Protein AF-A0A428W7J9-F1 (afdb_monomer_lite)

Structure (mmCIF, N/CA/C/O backbone):
data_AF-A0A428W7J9-F1
#
_entry.id   AF-A0A428W7J9-F1
#
loop_
_atom_site.group_PDB
_atom_site.id
_atom_site.type_symbol
_atom_site.label_atom_id
_atom_site.label_alt_id
_atom_site.label_comp_id
_atom_site.label_asym_id
_atom_site.label_entity_id
_atom_site.label_seq_id
_atom_site.pdbx_PDB_ins_code
_atom_site.Cartn_x
_atom_site.Cartn_y
_atom_site.Cartn_z
_atom_site.occupancy
_atom_site.B_iso_or_equiv
_atom_site.auth_seq_id
_atom_site.auth_comp_id
_atom_site.auth_asym_id
_atom_site.auth_atom_id
_atom_site.pdbx_PDB_model_num
ATOM 1 N N . MET A 1 1 ? 10.183 -10.519 56.509 1.00 40.94 1 MET A N 1
ATOM 2 C CA . MET A 1 1 ? 8.710 -10.603 56.559 1.00 40.94 1 MET A CA 1
ATOM 3 C C . MET A 1 1 ? 8.150 -9.568 55.597 1.00 40.94 1 MET A C 1
ATOM 5 O O . MET A 1 1 ? 8.611 -8.444 55.682 1.00 40.94 1 MET A O 1
ATOM 9 N N . GLN A 1 2 ? 7.245 -10.009 54.706 1.00 45.38 2 GLN A N 1
ATOM 10 C CA . GLN A 1 2 ? 6.103 -9.294 54.084 1.00 45.38 2 GLN A CA 1
ATOM 11 C C . GLN A 1 2 ? 6.392 -7.910 53.451 1.00 45.38 2 GLN A C 1
ATOM 13 O O . GLN A 1 2 ? 6.736 -6.974 54.153 1.00 45.38 2 GLN A O 1
ATOM 18 N N . GLN A 1 3 ? 6.474 -7.790 52.119 1.00 48.62 3 GLN A N 1
ATOM 19 C CA . GLN A 1 3 ? 5.418 -7.728 51.077 1.00 48.62 3 GLN A CA 1
ATOM 20 C C . GLN A 1 3 ? 4.766 -6.342 50.869 1.00 48.62 3 GLN A C 1
ATOM 22 O O . GLN A 1 3 ? 4.279 -5.736 51.814 1.00 48.62 3 GLN A O 1
ATOM 27 N N . ALA A 1 4 ? 4.639 -6.018 49.570 1.00 53.62 4 ALA A N 1
ATOM 28 C CA . ALA A 1 4 ? 3.595 -5.239 48.886 1.00 53.62 4 ALA A CA 1
ATOM 29 C C . ALA A 1 4 ? 3.838 -3.742 48.582 1.00 53.62 4 ALA A C 1
ATOM 31 O O . ALA A 1 4 ? 4.136 -2.945 49.462 1.00 53.62 4 ALA A O 1
ATOM 32 N N . GLY A 1 5 ? 3.606 -3.399 47.304 1.00 47.78 5 GLY A N 1
ATOM 33 C CA . GLY A 1 5 ? 3.592 -2.052 46.713 1.00 47.78 5 GLY A CA 1
ATOM 34 C C . GLY A 1 5 ? 4.812 -1.827 45.808 1.00 47.78 5 GLY A C 1
ATOM 35 O O . GLY A 1 5 ? 5.913 -1.712 46.323 1.00 47.78 5 GLY A O 1
ATOM 36 N N . SER A 1 6 ? 4.747 -1.831 44.476 1.00 46.94 6 SER A N 1
ATOM 37 C CA . SER A 1 6 ? 3.668 -1.345 43.616 1.00 46.94 6 SER A CA 1
ATOM 38 C C . SER A 1 6 ? 3.640 -2.124 42.298 1.00 46.94 6 SER A C 1
ATOM 40 O O . SER A 1 6 ? 4.648 -2.224 41.604 1.00 46.94 6 SER A O 1
ATOM 42 N N . ALA A 1 7 ? 2.473 -2.683 41.985 1.00 51.22 7 ALA A N 1
ATOM 43 C CA . ALA A 1 7 ? 2.108 -3.256 40.691 1.00 51.22 7 ALA A CA 1
ATOM 44 C C . ALA A 1 7 ? 1.256 -2.237 39.904 1.00 51.22 7 ALA A C 1
ATOM 46 O O . ALA A 1 7 ? 0.165 -2.546 39.442 1.00 51.22 7 ALA A O 1
ATOM 47 N N . ASP A 1 8 ? 1.772 -1.016 39.824 1.00 48.47 8 ASP A N 1
ATOM 48 C CA . ASP A 1 8 ? 1.230 0.196 39.200 1.00 48.47 8 ASP A CA 1
ATOM 49 C C . ASP A 1 8 ? 2.497 0.862 38.625 1.00 48.47 8 ASP A C 1
ATOM 51 O O . ASP A 1 8 ? 3.435 1.084 39.384 1.00 48.47 8 ASP A O 1
ATOM 55 N N . GLU A 1 9 ? 2.754 1.084 37.337 1.00 50.97 9 GLU A N 1
ATOM 56 C CA . GLU A 1 9 ? 1.912 1.477 36.207 1.00 50.97 9 GLU A CA 1
ATOM 57 C C . GLU A 1 9 ? 2.699 1.238 34.891 1.00 50.97 9 GLU A C 1
ATOM 59 O O . GLU A 1 9 ? 2.935 2.155 34.109 1.00 50.97 9 GLU A O 1
ATOM 64 N N . GLU A 1 10 ? 3.120 0.009 34.585 1.00 44.72 10 GLU A N 1
ATOM 65 C CA . GLU A 1 10 ? 3.460 -0.340 33.191 1.00 44.72 10 GLU A CA 1
ATOM 66 C C . GLU A 1 10 ? 2.177 -0.743 32.454 1.00 44.72 10 GLU A C 1
ATOM 68 O O . GLU A 1 10 ? 2.043 -1.824 31.886 1.00 44.72 10 GLU A O 1
ATOM 73 N N . GLN A 1 11 ? 1.205 0.179 32.422 1.00 50.09 11 GLN A N 1
ATOM 74 C CA . GLN A 1 11 ? 0.344 0.297 31.249 1.00 50.09 11 GLN A CA 1
ATOM 75 C C . GLN A 1 11 ? 1.222 0.850 30.128 1.00 50.09 11 GLN A C 1
ATOM 77 O O . GLN A 1 11 ? 1.156 2.018 29.750 1.00 50.09 11 GLN A O 1
ATOM 82 N N . GLU A 1 12 ? 2.109 -0.016 29.646 1.00 50.47 12 GLU A N 1
ATOM 83 C CA . GLU A 1 12 ? 2.762 0.103 28.364 1.00 50.47 12 GLU A CA 1
ATOM 84 C C . GLU A 1 12 ? 1.646 0.451 27.372 1.00 50.47 12 GLU A C 1
ATOM 86 O O . GLU A 1 12 ? 0.725 -0.331 27.126 1.00 50.47 12 GLU A O 1
ATOM 91 N N . ASN A 1 13 ? 1.656 1.698 26.909 1.00 58.69 13 ASN A N 1
ATOM 92 C CA . ASN A 1 13 ? 0.713 2.251 25.952 1.00 58.69 13 ASN A CA 1
ATOM 93 C C . ASN A 1 13 ? 0.977 1.564 24.598 1.00 58.69 13 ASN A C 1
ATOM 95 O O . ASN A 1 13 ? 1.595 2.129 23.696 1.00 58.69 13 ASN A O 1
ATOM 99 N N . LEU A 1 14 ? 0.619 0.280 24.515 1.00 63.66 14 LEU A N 1
ATOM 100 C CA . LEU A 1 14 ? 0.902 -0.629 23.414 1.00 63.66 14 LEU A CA 1
ATOM 101 C C . LEU A 1 14 ? -0.102 -0.329 22.323 1.00 63.66 14 LEU A C 1
ATOM 103 O O . LEU A 1 14 ? -1.173 -0.934 22.249 1.00 63.66 14 LEU A O 1
ATOM 107 N N . ALA A 1 15 ? 0.249 0.628 21.467 1.00 68.94 15 AL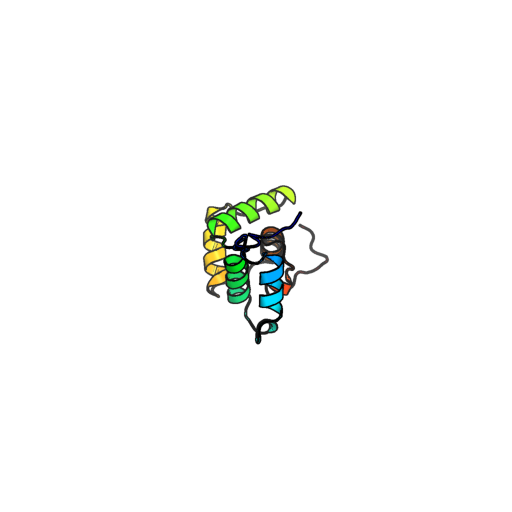A A N 1
ATOM 108 C CA . ALA A 1 15 ? -0.418 0.751 20.187 1.00 68.94 15 ALA A CA 1
ATOM 109 C C . ALA A 1 15 ? -0.499 -0.654 19.549 1.00 68.94 15 ALA A C 1
ATOM 111 O O . ALA A 1 15 ? 0.507 -1.375 19.526 1.00 68.94 15 ALA A O 1
ATOM 112 N N . PRO A 1 16 ? -1.684 -1.078 19.080 1.00 81.19 16 PRO A N 1
ATOM 113 C CA . PRO A 1 16 ? -1.864 -2.415 18.537 1.00 81.19 16 PRO A CA 1
ATOM 114 C C . PRO A 1 16 ? -0.892 -2.652 17.380 1.00 81.19 16 PRO A C 1
ATOM 116 O O . PRO A 1 16 ? -0.642 -1.768 16.557 1.00 81.19 16 PRO A O 1
ATOM 119 N N . SER A 1 17 ? -0.341 -3.866 17.308 1.00 91.19 17 SER A N 1
ATOM 120 C CA . SER A 1 17 ? 0.552 -4.239 16.212 1.00 91.19 17 SER A CA 1
ATOM 121 C C . SER A 1 17 ? -0.161 -4.095 14.862 1.00 91.19 17 SER A C 1
ATOM 123 O O . SER A 1 17 ? -1.377 -4.280 14.767 1.00 91.19 17 SER A O 1
ATOM 125 N N . PHE A 1 18 ? 0.586 -3.845 13.782 1.00 93.06 18 PHE A N 1
ATOM 126 C CA . PHE A 1 18 ? -0.013 -3.776 12.444 1.00 93.06 18 PHE A CA 1
ATOM 127 C C . PHE A 1 18 ? -0.782 -5.056 12.076 1.00 93.06 18 PHE A C 1
ATOM 129 O O . PHE A 1 18 ? -1.836 -4.977 11.453 1.00 93.06 18 PHE A O 1
ATOM 136 N N . LYS A 1 19 ? -0.288 -6.230 12.492 1.00 93.62 19 LYS A N 1
ATOM 137 C CA . LYS A 1 19 ? -0.979 -7.506 12.273 1.00 93.62 19 LYS A CA 1
ATOM 138 C C . LYS A 1 19 ? -2.357 -7.508 12.942 1.00 93.62 19 LYS A C 1
ATOM 140 O O . LYS A 1 19 ? -3.337 -7.856 12.293 1.00 93.62 19 LYS A O 1
ATOM 145 N N . THR A 1 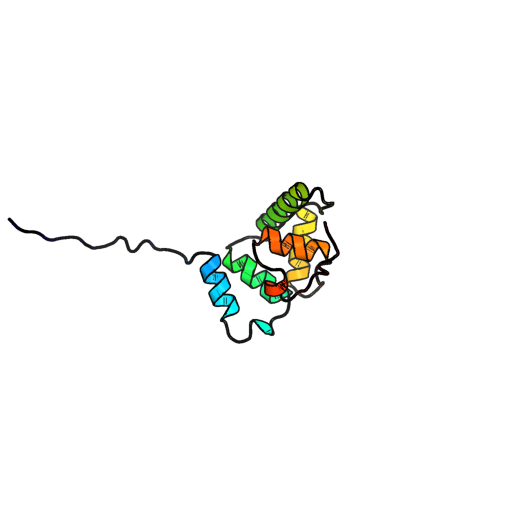20 ? -2.425 -7.062 14.195 1.00 94.94 20 THR A N 1
ATOM 146 C CA . THR A 1 20 ? -3.679 -6.922 14.948 1.00 94.94 20 THR A CA 1
ATOM 147 C C . THR A 1 20 ? -4.630 -5.955 14.244 1.00 94.94 20 THR A C 1
ATOM 149 O O . THR A 1 20 ? -5.770 -6.309 13.966 1.00 94.94 20 THR A O 1
ATOM 152 N N . LEU A 1 21 ? -4.140 -4.777 13.845 1.00 94.88 21 LEU A N 1
ATOM 153 C CA . LEU A 1 21 ? -4.940 -3.795 13.107 1.00 94.88 21 LEU A CA 1
ATOM 154 C C . LEU A 1 21 ? -5.451 -4.340 11.764 1.00 94.88 21 LEU A C 1
ATOM 156 O O . LEU A 1 21 ? -6.571 -4.044 11.355 1.00 94.88 21 LEU A O 1
ATOM 160 N N . LEU A 1 22 ? -4.652 -5.142 11.057 1.00 96.06 22 LEU A N 1
ATOM 161 C CA . LEU A 1 22 ? -5.068 -5.772 9.805 1.00 96.06 22 LEU A CA 1
ATOM 162 C C . LEU A 1 22 ? -6.163 -6.824 10.033 1.00 96.06 22 LEU A C 1
ATOM 164 O O . LEU A 1 22 ? -7.115 -6.892 9.256 1.00 96.06 22 LEU A O 1
ATOM 168 N N . GLU A 1 23 ? -6.051 -7.626 11.089 1.00 95.88 23 GLU A N 1
ATOM 169 C CA . GLU A 1 23 ? -7.081 -8.591 11.488 1.00 95.88 23 GLU A CA 1
ATOM 170 C C . GLU A 1 23 ? -8.391 -7.884 11.866 1.00 95.88 23 GLU A C 1
ATOM 172 O O . GLU A 1 23 ? -9.457 -8.275 11.386 1.00 95.88 23 GLU A O 1
ATOM 177 N N . GLU A 1 24 ? -8.317 -6.783 12.616 1.00 96.12 24 GLU A N 1
ATOM 178 C CA . GLU A 1 24 ? -9.472 -5.934 12.934 1.00 96.12 24 GLU A CA 1
ATOM 179 C C . GLU A 1 24 ? -10.114 -5.333 11.675 1.00 96.12 24 GLU A C 1
ATOM 181 O O . GLU A 1 24 ? -11.338 -5.356 11.521 1.00 96.12 24 GLU A O 1
ATOM 186 N N . LEU A 1 25 ? -9.304 -4.840 10.730 1.00 96.06 25 LEU A N 1
ATOM 187 C CA . LEU A 1 25 ? -9.801 -4.349 9.443 1.00 96.06 25 LEU A CA 1
ATOM 188 C C . LEU A 1 25 ? -10.539 -5.448 8.673 1.00 96.06 25 LEU A C 1
ATOM 190 O O . LEU A 1 25 ? -11.631 -5.188 8.165 1.00 96.06 25 LEU A O 1
ATOM 194 N N . ARG A 1 26 ? -9.989 -6.667 8.617 1.00 95.38 26 ARG A N 1
ATOM 195 C CA . ARG A 1 26 ? -10.614 -7.817 7.942 1.00 95.38 26 ARG A CA 1
ATOM 196 C C . ARG A 1 26 ? -11.931 -8.235 8.595 1.00 95.38 26 ARG A C 1
ATOM 198 O O . ARG A 1 26 ? -12.866 -8.594 7.882 1.00 95.38 26 ARG A O 1
ATOM 205 N N . ALA A 1 27 ? -12.003 -8.174 9.923 1.00 96.06 27 ALA A N 1
ATOM 206 C CA . ALA A 1 27 ? -13.207 -8.478 10.693 1.00 96.06 27 ALA A CA 1
ATOM 207 C C . ALA A 1 27 ? -14.265 -7.361 10.634 1.00 96.06 27 ALA A C 1
ATOM 209 O O . ALA A 1 27 ? -15.424 -7.591 10.988 1.00 96.06 27 ALA A O 1
ATOM 210 N N . SER A 1 28 ? -13.895 -6.153 10.192 1.00 94.88 28 SER A N 1
ATOM 211 C CA . SER A 1 28 ? -14.817 -5.020 10.161 1.00 94.88 28 SER A CA 1
ATOM 212 C C . SER A 1 28 ? -15.987 -5.247 9.183 1.00 94.88 28 SER A C 1
ATOM 214 O O . SER A 1 28 ? -15.782 -5.703 8.049 1.00 94.88 28 SER A O 1
ATOM 216 N N . PRO A 1 29 ? -17.231 -4.903 9.573 1.00 94.81 29 PRO A N 1
ATOM 217 C CA . PRO A 1 29 ? -18.387 -5.020 8.692 1.00 94.81 29 PRO A CA 1
ATOM 218 C C . PRO A 1 29 ? -18.175 -4.251 7.388 1.00 94.81 29 PRO A C 1
ATOM 220 O O . PRO A 1 29 ? -17.732 -3.100 7.388 1.00 94.81 29 PRO A O 1
ATOM 223 N N . GLY A 1 30 ? -18.503 -4.877 6.261 1.00 92.44 30 GLY A N 1
ATOM 224 C CA . GLY A 1 30 ? -18.367 -4.231 4.959 1.00 92.44 30 GLY A CA 1
ATOM 225 C C . GLY A 1 30 ? -16.975 -4.316 4.333 1.00 92.44 30 GLY A C 1
ATOM 226 O O . GLY A 1 30 ? -16.832 -3.924 3.176 1.00 92.44 30 GLY A O 1
ATOM 227 N N . TRP A 1 31 ? -15.952 -4.826 5.040 1.00 94.69 31 TRP A N 1
ATOM 228 C CA . TRP A 1 31 ? -14.567 -4.872 4.545 1.00 94.69 31 TRP 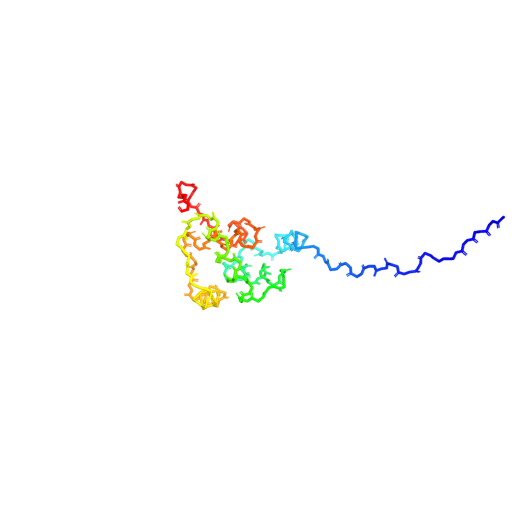A CA 1
ATOM 229 C C . TRP A 1 31 ? -14.459 -5.500 3.155 1.00 94.69 31 TRP A C 1
ATOM 231 O O . TRP A 1 31 ? -13.916 -4.895 2.229 1.00 94.69 31 TRP A O 1
ATOM 241 N N . ALA A 1 32 ? -15.059 -6.679 2.986 1.00 92.81 32 ALA A N 1
ATOM 242 C CA . ALA A 1 32 ? -15.032 -7.419 1.731 1.00 92.81 32 ALA A CA 1
ATOM 243 C C . ALA A 1 32 ? -15.765 -6.708 0.570 1.00 92.81 32 ALA A C 1
ATOM 245 O O . ALA A 1 32 ? -15.531 -7.051 -0.585 1.00 92.81 32 ALA A O 1
ATOM 246 N N . GLN A 1 33 ? -16.597 -5.697 0.840 1.00 95.12 33 GLN A N 1
ATOM 247 C CA . GLN A 1 33 ? -17.270 -4.886 -0.182 1.00 95.12 33 GLN A CA 1
ATOM 248 C C . GLN A 1 33 ? -16.545 -3.562 -0.466 1.00 95.12 33 GLN A C 1
ATOM 250 O O . GLN A 1 33 ? -16.907 -2.854 -1.404 1.00 95.12 33 GLN A O 1
ATOM 255 N N . LEU A 1 34 ? -15.525 -3.201 0.324 1.00 95.94 34 LEU A N 1
ATOM 256 C CA . LEU A 1 34 ? -14.789 -1.961 0.100 1.00 95.94 34 LEU A CA 1
ATOM 257 C C . LEU A 1 34 ? -13.984 -2.026 -1.204 1.00 95.94 34 LEU A C 1
ATOM 259 O O . LEU A 1 34 ? -13.312 -3.039 -1.439 1.00 95.94 34 LEU A O 1
ATOM 263 N N . PRO A 1 35 ? -13.975 -0.938 -1.998 1.00 96.00 35 PRO A N 1
ATOM 264 C CA . PRO A 1 35 ? -13.139 -0.841 -3.184 1.00 96.00 35 PRO A CA 1
ATOM 265 C C . PRO A 1 35 ? -11.654 -0.776 -2.809 1.00 96.00 35 PRO A C 1
ATOM 267 O O . PRO A 1 35 ? -11.287 -0.382 -1.694 1.00 96.00 35 PRO A O 1
ATOM 270 N N . PHE A 1 36 ? -10.804 -1.113 -3.781 1.00 96.12 36 PHE A N 1
ATOM 271 C CA . PHE A 1 36 ? -9.344 -1.106 -3.666 1.00 96.12 36 PHE A CA 1
ATOM 272 C C . PHE A 1 36 ? -8.788 0.167 -3.015 1.00 96.12 36 PHE A C 1
ATOM 274 O O . PHE A 1 36 ? -8.011 0.086 -2.065 1.00 96.12 36 PHE A O 1
ATOM 281 N N . SER A 1 37 ? -9.232 1.338 -3.469 1.00 97.06 37 SER A N 1
ATOM 282 C CA . SER A 1 37 ? -8.797 2.646 -2.966 1.00 97.06 37 SER A CA 1
ATOM 283 C C . SER A 1 37 ? -8.949 2.796 -1.450 1.00 97.06 37 SER A C 1
ATOM 285 O O . SER A 1 37 ? -8.023 3.219 -0.751 1.00 97.06 37 SER A O 1
ATOM 287 N N . ARG A 1 38 ? -10.116 2.410 -0.918 1.00 97.12 38 ARG A N 1
ATOM 288 C CA . ARG A 1 38 ? -10.450 2.503 0.504 1.00 97.12 38 ARG A CA 1
ATOM 289 C C . ARG A 1 38 ? -9.671 1.485 1.314 1.00 97.12 38 ARG A C 1
ATOM 291 O O . ARG A 1 38 ? -9.225 1.827 2.410 1.00 97.12 38 ARG A O 1
ATOM 298 N N . ARG A 1 39 ? -9.484 0.270 0.791 1.00 97.56 39 ARG A N 1
ATOM 299 C CA . ARG A 1 39 ? -8.670 -0.754 1.459 1.00 97.56 39 ARG A CA 1
ATOM 300 C C . ARG A 1 39 ? -7.207 -0.338 1.535 1.00 97.56 39 ARG A C 1
ATOM 302 O O . ARG A 1 39 ? -6.658 -0.318 2.633 1.00 97.56 39 ARG A O 1
ATOM 309 N N . LEU A 1 40 ? -6.622 0.105 0.419 1.00 98.06 40 LEU A N 1
ATOM 310 C CA . LEU A 1 40 ? -5.257 0.632 0.362 1.00 98.06 40 LEU A CA 1
ATOM 311 C C . LEU A 1 40 ? -5.061 1.770 1.371 1.00 98.06 40 LEU A C 1
ATOM 313 O O . LEU A 1 40 ? -4.146 1.720 2.193 1.00 98.06 40 LEU A O 1
ATOM 317 N N . ARG A 1 41 ? -5.971 2.754 1.369 1.00 97.69 41 ARG A N 1
ATOM 318 C CA . ARG A 1 41 ? -5.916 3.889 2.297 1.00 97.69 41 ARG A CA 1
ATOM 319 C C . ARG A 1 41 ? -5.982 3.442 3.756 1.00 97.69 41 ARG A C 1
ATOM 321 O O . ARG A 1 41 ? -5.200 3.929 4.569 1.00 97.69 41 ARG A O 1
ATOM 328 N N . ARG A 1 42 ? -6.902 2.535 4.102 1.00 97.50 42 ARG A N 1
ATOM 329 C CA . ARG A 1 42 ? -7.060 2.030 5.477 1.00 97.50 42 ARG A CA 1
ATOM 330 C C . ARG A 1 42 ? -5.838 1.247 5.943 1.00 97.50 42 ARG A C 1
ATOM 332 O O . ARG A 1 42 ? -5.344 1.529 7.026 1.00 97.50 42 ARG A O 1
ATOM 339 N N . ILE A 1 43 ? -5.312 0.343 5.118 1.00 97.81 43 ILE A N 1
ATOM 340 C CA . ILE A 1 43 ? -4.121 -0.454 5.448 1.00 97.81 43 ILE A CA 1
ATOM 341 C C . ILE A 1 43 ? -2.897 0.451 5.616 1.00 97.81 43 ILE A C 1
ATOM 343 O O . ILE A 1 43 ? -2.181 0.346 6.611 1.00 97.81 43 ILE A O 1
ATOM 347 N N . ARG A 1 44 ? -2.681 1.403 4.698 1.00 97.81 44 ARG A N 1
ATOM 348 C CA . ARG A 1 44 ? -1.580 2.368 4.820 1.00 97.81 44 ARG A CA 1
ATOM 349 C C . ARG A 1 44 ? -1.694 3.196 6.102 1.00 97.81 44 ARG A C 1
ATOM 351 O O . ARG A 1 44 ? -0.686 3.446 6.757 1.00 97.81 44 ARG A O 1
ATOM 358 N N . LYS A 1 45 ? -2.907 3.630 6.458 1.00 96.25 45 LYS A N 1
ATOM 359 C CA . LYS A 1 45 ? -3.160 4.381 7.694 1.00 96.25 45 LYS A CA 1
ATOM 360 C C . LYS A 1 45 ? -2.988 3.528 8.950 1.00 96.25 45 LYS A C 1
ATOM 362 O O . LYS A 1 45 ? -2.451 4.042 9.917 1.00 96.25 45 LYS A O 1
ATOM 367 N N . ALA A 1 46 ? -3.345 2.246 8.916 1.00 95.62 46 ALA A N 1
ATOM 368 C CA . ALA A 1 46 ? -3.067 1.307 10.004 1.00 95.62 46 ALA A CA 1
ATOM 369 C C . ALA A 1 46 ? -1.560 1.072 10.220 1.00 95.62 46 ALA A C 1
ATOM 371 O O . ALA A 1 46 ? -1.141 0.788 11.334 1.00 95.62 46 ALA A O 1
ATOM 372 N N . ARG A 1 47 ? -0.728 1.236 9.181 1.00 94.12 47 ARG A N 1
ATOM 373 C CA . ARG A 1 47 ? 0.743 1.279 9.313 1.00 94.12 47 ARG A CA 1
ATOM 374 C C . ARG A 1 47 ? 1.306 2.619 9.772 1.00 94.12 47 ARG A C 1
ATOM 376 O O . ARG A 1 47 ? 2.516 2.726 9.941 1.00 94.12 47 ARG A O 1
ATOM 383 N N . ASP A 1 48 ? 0.465 3.642 9.872 1.00 95.69 48 ASP A N 1
ATOM 384 C CA . ASP A 1 48 ? 0.878 5.032 10.047 1.00 95.69 48 ASP A CA 1
ATOM 385 C C . ASP A 1 48 ? 1.912 5.499 8.999 1.00 95.69 48 ASP A C 1
ATOM 387 O O . ASP A 1 48 ? 2.887 6.197 9.273 1.00 95.69 48 ASP A O 1
ATOM 391 N N . TRP A 1 49 ? 1.728 5.075 7.744 1.00 96.94 49 TRP A N 1
ATOM 392 C CA . TRP A 1 49 ? 2.632 5.447 6.656 1.00 96.94 49 TRP A CA 1
ATOM 393 C C . TRP A 1 49 ? 2.090 6.606 5.826 1.00 96.94 49 TRP A C 1
ATOM 395 O O . TRP A 1 49 ? 0.935 6.631 5.398 1.00 96.94 49 TRP A O 1
ATOM 405 N N . SER A 1 50 ? 2.958 7.554 5.495 1.00 97.81 50 SER A N 1
ATOM 406 C CA . SER A 1 50 ? 2.749 8.528 4.421 1.00 97.81 50 SER A CA 1
ATOM 407 C C . SER A 1 50 ? 2.841 7.869 3.037 1.00 97.81 50 SER A C 1
ATOM 409 O O . SER A 1 50 ? 3.386 6.773 2.876 1.00 97.81 50 SER A O 1
ATOM 411 N N . HIS A 1 51 ? 2.361 8.560 1.995 1.00 98.00 51 HIS A N 1
ATOM 412 C CA . HIS A 1 51 ? 2.583 8.115 0.612 1.00 98.00 51 HIS A CA 1
ATOM 413 C C . HIS A 1 51 ? 4.072 8.018 0.275 1.00 98.00 51 HIS A C 1
ATOM 415 O O . HIS A 1 51 ? 4.476 7.098 -0.426 1.00 98.00 51 HIS A O 1
ATOM 421 N N . GLN A 1 52 ? 4.902 8.921 0.802 1.00 98.19 52 GLN A N 1
ATOM 422 C CA . GLN A 1 52 ? 6.340 8.909 0.544 1.00 98.19 52 GLN A CA 1
ATOM 423 C C . GLN A 1 52 ? 7.031 7.693 1.175 1.00 98.19 52 GLN A C 1
ATOM 425 O O . GLN A 1 52 ? 7.899 7.092 0.541 1.00 98.19 52 GLN A O 1
ATOM 430 N N . GLN A 1 53 ? 6.642 7.300 2.393 1.00 98.31 53 GLN A N 1
ATOM 431 C CA . GLN A 1 53 ? 7.151 6.080 3.033 1.00 98.31 53 GLN A CA 1
ATOM 432 C C . GLN A 1 53 ? 6.762 4.835 2.232 1.00 98.31 53 GLN A C 1
ATOM 434 O O . GLN A 1 53 ? 7.634 4.028 1.907 1.00 98.31 53 GLN A O 1
ATOM 439 N N . LEU A 1 54 ? 5.491 4.722 1.831 1.00 98.25 54 LEU A N 1
ATOM 440 C CA . LEU A 1 54 ? 5.031 3.596 1.018 1.00 98.25 54 LEU A CA 1
ATOM 441 C C . LEU A 1 54 ? 5.734 3.554 -0.348 1.00 98.25 54 LEU A C 1
ATOM 443 O O . LEU A 1 54 ? 6.246 2.510 -0.739 1.00 98.25 54 LEU A O 1
ATOM 447 N N . ALA A 1 55 ? 5.863 4.689 -1.037 1.00 98.12 55 ALA A N 1
ATOM 448 C CA . ALA A 1 55 ? 6.578 4.774 -2.308 1.00 98.12 55 ALA A CA 1
ATOM 449 C C . ALA A 1 55 ? 8.045 4.330 -2.184 1.00 98.12 55 ALA A C 1
ATOM 451 O O . ALA A 1 55 ? 8.528 3.545 -2.997 1.00 98.12 55 ALA A O 1
ATOM 452 N N . ARG A 1 56 ? 8.761 4.779 -1.143 1.00 97.56 56 ARG A N 1
ATOM 453 C CA . ARG A 1 56 ? 10.145 4.344 -0.878 1.00 97.56 56 ARG A CA 1
ATOM 454 C C . ARG A 1 56 ? 10.224 2.840 -0.621 1.00 97.56 56 ARG A C 1
ATOM 456 O O . ARG A 1 56 ? 11.130 2.188 -1.141 1.00 97.56 56 ARG A O 1
ATOM 463 N N . ARG A 1 57 ? 9.272 2.283 0.133 1.00 97.62 57 ARG A N 1
ATOM 464 C CA . ARG A 1 57 ? 9.200 0.840 0.389 1.00 97.62 57 ARG A CA 1
ATOM 465 C C . ARG A 1 57 ? 8.936 0.053 -0.895 1.00 97.62 57 ARG A C 1
ATOM 467 O O . ARG A 1 57 ? 9.635 -0.924 -1.136 1.00 97.62 57 ARG A O 1
ATOM 474 N N . MET A 1 58 ? 8.029 0.519 -1.753 1.00 96.62 58 MET A N 1
ATOM 475 C CA . MET A 1 58 ? 7.770 -0.085 -3.066 1.00 96.62 58 MET A CA 1
ATOM 476 C C . MET A 1 58 ? 9.014 -0.080 -3.966 1.00 96.62 58 MET A C 1
ATOM 478 O O . MET A 1 58 ? 9.304 -1.091 -4.599 1.00 96.62 58 MET A O 1
ATOM 482 N N . VAL A 1 59 ? 9.791 1.013 -3.997 1.00 96.06 59 VAL A N 1
ATOM 483 C CA . VAL A 1 59 ? 11.067 1.054 -4.741 1.00 96.06 59 VAL A CA 1
ATOM 484 C C . VAL A 1 59 ? 12.050 0.014 -4.206 1.00 96.06 59 VAL A C 1
ATOM 486 O O . VAL A 1 59 ? 12.705 -0.670 -4.990 1.00 96.06 59 VAL A O 1
ATOM 489 N N . LEU A 1 60 ? 12.169 -0.103 -2.882 1.00 95.38 60 LEU A N 1
ATOM 490 C CA . LEU A 1 60 ? 13.071 -1.064 -2.248 1.00 95.38 60 LEU A CA 1
ATOM 491 C C . LEU A 1 60 ? 12.682 -2.511 -2.583 1.00 95.38 60 LEU A C 1
ATOM 493 O O . LEU A 1 60 ? 13.530 -3.278 -3.030 1.00 95.38 60 LEU A O 1
ATOM 497 N N . VAL A 1 61 ? 11.402 -2.857 -2.429 1.00 94.56 61 VAL A N 1
ATOM 498 C CA . VAL A 1 61 ? 10.864 -4.177 -2.792 1.00 94.56 61 VAL A CA 1
ATOM 499 C C . VAL A 1 61 ? 11.105 -4.457 -4.274 1.00 94.56 61 VAL A C 1
ATOM 501 O O . VAL A 1 61 ? 11.716 -5.461 -4.629 1.00 94.56 61 VAL A O 1
ATOM 504 N N . GLY A 1 62 ? 10.735 -3.528 -5.154 1.00 92.94 62 GLY A N 1
ATOM 505 C CA . GLY A 1 62 ? 10.899 -3.703 -6.592 1.00 92.94 62 GLY A CA 1
ATOM 506 C C . GLY A 1 62 ? 12.348 -3.922 -7.037 1.00 92.94 62 GLY A C 1
ATOM 507 O O . GLY A 1 62 ? 12.600 -4.722 -7.939 1.00 92.94 62 GLY A O 1
ATOM 508 N N . ARG A 1 63 ? 13.316 -3.279 -6.367 1.00 91.06 63 ARG A N 1
ATOM 509 C CA . ARG A 1 63 ? 14.751 -3.534 -6.580 1.00 91.06 63 ARG A CA 1
ATOM 510 C C . ARG A 1 63 ? 15.157 -4.945 -6.159 1.00 91.06 63 ARG A C 1
ATOM 512 O O . ARG A 1 63 ? 15.905 -5.590 -6.891 1.00 91.06 63 ARG A O 1
ATOM 519 N N . ASN A 1 64 ? 14.650 -5.433 -5.028 1.00 89.81 64 ASN A N 1
ATOM 520 C CA . ASN A 1 64 ? 14.947 -6.782 -4.535 1.00 89.81 64 ASN A CA 1
ATOM 521 C C . ASN A 1 64 ? 14.430 -7.866 -5.490 1.00 89.81 64 ASN A C 1
ATOM 523 O O . ASN A 1 64 ? 15.125 -8.850 -5.731 1.00 89.81 64 ASN A O 1
ATOM 527 N N . HIS A 1 65 ? 13.276 -7.642 -6.119 1.00 85.69 65 HIS A N 1
ATOM 528 C CA . HIS A 1 65 ? 12.721 -8.540 -7.138 1.00 85.69 65 HIS A CA 1
ATOM 529 C C . HIS A 1 65 ? 13.355 -8.370 -8.534 1.00 85.69 65 HIS A C 1
ATOM 531 O O . HIS A 1 65 ? 12.840 -8.914 -9.505 1.00 85.69 65 HIS A O 1
ATOM 537 N N . ARG A 1 66 ? 14.464 -7.615 -8.665 1.00 78.88 66 ARG A N 1
A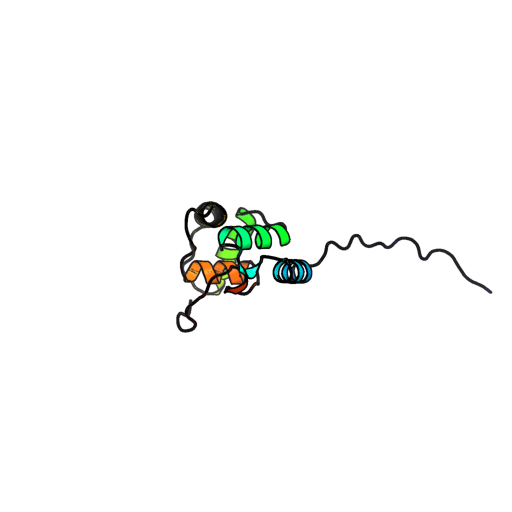TOM 538 C CA . ARG A 1 66 ? 15.143 -7.282 -9.944 1.00 78.88 66 ARG A CA 1
ATOM 539 C C . ARG A 1 66 ? 14.208 -6.698 -11.006 1.00 78.88 66 ARG A C 1
ATOM 541 O O . ARG A 1 66 ? 14.432 -6.813 -12.210 1.00 78.88 66 ARG A O 1
ATOM 548 N N . GLY A 1 67 ? 13.162 -6.038 -10.537 1.00 73.00 67 GLY A N 1
ATOM 549 C CA . GLY A 1 67 ? 12.054 -5.589 -11.337 1.00 73.00 67 GLY A CA 1
ATOM 550 C C . GLY A 1 67 ? 12.141 -4.125 -11.760 1.00 73.00 67 GLY A C 1
ATOM 551 O O . GLY A 1 67 ? 12.615 -3.275 -11.004 1.00 73.00 67 GLY A O 1
ATOM 552 N N . ARG A 1 68 ? 11.594 -3.780 -12.934 1.00 79.06 68 ARG A N 1
ATOM 553 C CA . ARG A 1 68 ? 11.387 -2.368 -13.303 1.00 79.06 68 ARG A CA 1
ATOM 554 C C . ARG A 1 68 ? 10.351 -1.749 -12.368 1.00 79.06 68 ARG A C 1
ATOM 556 O O . ARG A 1 68 ? 9.207 -2.181 -12.339 1.00 79.06 68 ARG A O 1
ATOM 563 N N . THR A 1 69 ? 10.738 -0.733 -11.612 1.00 86.56 69 THR A N 1
ATOM 564 C CA . THR A 1 69 ? 9.837 -0.029 -10.690 1.00 86.56 69 THR A CA 1
ATOM 565 C C . THR A 1 69 ? 9.935 1.459 -10.958 1.00 86.56 69 THR A C 1
ATOM 567 O O . THR A 1 69 ? 11.028 1.967 -11.214 1.00 86.56 69 THR A O 1
ATOM 570 N N . ALA A 1 70 ? 8.797 2.152 -10.941 1.00 91.38 70 ALA A N 1
ATOM 571 C CA . ALA A 1 70 ? 8.776 3.599 -11.098 1.00 91.38 70 ALA A CA 1
ATOM 572 C C . ALA A 1 70 ? 9.566 4.288 -9.969 1.00 91.38 70 ALA A C 1
ATOM 574 O O . ALA A 1 70 ? 9.752 3.735 -8.883 1.00 91.38 70 ALA A O 1
ATOM 575 N N . GLY A 1 71 ? 10.037 5.510 -10.225 1.00 94.44 71 GLY A N 1
ATOM 576 C CA . GLY A 1 71 ? 10.699 6.321 -9.205 1.00 94.44 71 GLY A CA 1
ATOM 577 C C . GLY A 1 71 ? 9.751 6.684 -8.057 1.00 94.44 71 GLY A C 1
ATOM 578 O O . GLY A 1 71 ? 8.532 6.709 -8.226 1.00 94.44 71 GLY A O 1
ATOM 579 N N . ALA A 1 72 ? 10.310 7.001 -6.886 1.00 96.25 72 ALA A N 1
ATOM 580 C CA . ALA A 1 72 ? 9.523 7.284 -5.683 1.00 96.25 72 ALA A CA 1
ATOM 581 C C . ALA A 1 72 ? 8.514 8.434 -5.876 1.00 96.25 72 ALA A C 1
ATOM 583 O O . ALA A 1 72 ? 7.382 8.328 -5.418 1.00 96.25 72 ALA A O 1
ATOM 584 N N . GLU A 1 73 ? 8.878 9.505 -6.584 1.00 96.62 73 GLU A N 1
ATOM 585 C CA . GLU A 1 73 ? 7.976 10.639 -6.855 1.00 96.62 73 GLU A CA 1
ATOM 586 C C . GLU A 1 73 ? 6.791 10.246 -7.750 1.00 96.62 73 GLU A C 1
ATOM 588 O O . GLU A 1 73 ? 5.638 10.587 -7.468 1.00 96.62 73 GLU A O 1
ATOM 593 N N . SER A 1 74 ? 7.056 9.457 -8.796 1.00 96.81 74 SER A N 1
ATOM 594 C CA . SER A 1 74 ? 6.005 8.900 -9.649 1.00 96.81 74 SER A CA 1
ATOM 595 C C . SER A 1 74 ? 5.074 7.998 -8.844 1.00 96.81 74 SER A C 1
ATOM 597 O O . SER A 1 74 ? 3.857 8.110 -8.967 1.00 96.81 74 SER A O 1
ATOM 599 N N . LEU A 1 75 ? 5.629 7.160 -7.965 1.00 97.25 75 LEU A N 1
ATOM 600 C CA . LEU A 1 75 ? 4.846 6.291 -7.089 1.00 97.25 75 LEU A CA 1
ATOM 601 C C . LEU A 1 75 ? 3.990 7.076 -6.094 1.00 97.25 75 LEU A C 1
ATOM 603 O O . LEU A 1 75 ? 2.850 6.690 -5.877 1.00 97.25 75 LEU A O 1
ATOM 607 N N . VAL A 1 76 ? 4.464 8.194 -5.536 1.00 98.12 76 VAL A N 1
ATOM 608 C CA . VAL A 1 76 ? 3.623 9.069 -4.694 1.00 98.12 76 VAL A CA 1
ATOM 609 C C . VAL A 1 76 ? 2.407 9.571 -5.477 1.00 98.12 76 VAL A C 1
ATOM 611 O O . VAL A 1 76 ? 1.281 9.512 -4.982 1.00 98.12 76 VAL A O 1
ATOM 614 N N . THR A 1 77 ? 2.612 10.000 -6.724 1.00 97.50 77 THR A N 1
ATOM 615 C CA . THR A 1 77 ? 1.513 10.444 -7.596 1.00 97.50 77 THR A CA 1
ATOM 616 C C . THR A 1 77 ? 0.544 9.299 -7.900 1.00 97.50 77 THR A C 1
ATOM 618 O O . THR A 1 77 ? -0.672 9.478 -7.842 1.00 97.50 77 THR A O 1
ATOM 621 N N . MET A 1 78 ? 1.067 8.105 -8.187 1.00 97.31 78 MET A N 1
ATOM 622 C CA . MET A 1 78 ? 0.263 6.907 -8.446 1.00 97.31 78 MET A CA 1
ATOM 623 C C . MET A 1 78 ? -0.545 6.488 -7.213 1.00 97.31 78 MET A C 1
ATOM 625 O O . MET A 1 78 ? -1.745 6.274 -7.339 1.00 97.31 78 MET A O 1
ATOM 629 N N . LEU A 1 79 ? 0.067 6.463 -6.025 1.00 97.69 79 LEU A N 1
ATOM 630 C CA . LEU A 1 79 ? -0.596 6.175 -4.748 1.00 97.69 79 LEU A CA 1
ATOM 631 C C . LEU A 1 79 ? -1.754 7.136 -4.480 1.00 97.69 79 LEU A C 1
ATOM 633 O O . LEU A 1 79 ? -2.832 6.700 -4.083 1.00 97.69 79 LEU A O 1
ATOM 637 N N . SER A 1 80 ? -1.554 8.431 -4.738 1.00 96.75 80 SER A N 1
ATOM 638 C CA . SER A 1 80 ? -2.621 9.424 -4.612 1.00 96.75 80 SER A CA 1
ATOM 639 C C . SER A 1 80 ? -3.799 9.113 -5.542 1.00 96.75 80 SER A C 1
ATOM 641 O O . SER A 1 80 ? -4.947 9.124 -5.103 1.00 96.75 80 SER A O 1
ATOM 643 N N . ARG A 1 81 ? -3.542 8.762 -6.808 1.00 96.69 81 ARG A N 1
ATOM 644 C CA . ARG A 1 81 ? -4.603 8.384 -7.761 1.00 96.69 81 ARG A CA 1
ATOM 645 C C . ARG A 1 81 ? -5.319 7.097 -7.355 1.00 96.69 81 ARG A C 1
ATOM 647 O O . ARG A 1 81 ? -6.544 7.039 -7.390 1.00 96.69 81 ARG A O 1
ATOM 654 N N . TRP A 1 82 ? -4.566 6.090 -6.921 1.00 97.62 82 TRP A N 1
ATOM 655 C CA . TRP A 1 82 ? -5.106 4.807 -6.471 1.00 97.62 82 TRP A CA 1
ATOM 656 C C . TRP A 1 82 ? -5.992 4.941 -5.237 1.00 97.62 82 TRP A C 1
ATOM 658 O O . TRP A 1 82 ? -7.045 4.318 -5.165 1.00 97.62 82 TRP A O 1
ATOM 668 N N . GLU A 1 83 ? -5.611 5.778 -4.274 1.00 97.12 83 GLU A N 1
ATOM 669 C CA . GLU A 1 83 ? -6.422 5.995 -3.076 1.00 97.12 83 GLU A CA 1
ATOM 670 C C . GLU A 1 83 ? -7.651 6.873 -3.308 1.00 97.12 83 GLU A C 1
ATOM 672 O O . GLU A 1 83 ? -8.508 6.918 -2.427 1.00 97.12 83 GLU A O 1
ATOM 677 N N . ASN A 1 84 ? -7.746 7.575 -4.437 1.00 94.88 84 ASN A N 1
ATOM 678 C CA . ASN A 1 84 ? -8.860 8.468 -4.771 1.00 94.88 84 ASN A CA 1
ATOM 679 C C . ASN A 1 84 ? -9.779 7.908 -5.873 1.00 94.88 84 ASN A C 1
ATOM 681 O O . ASN A 1 84 ? -10.527 8.674 -6.467 1.00 94.88 84 ASN A O 1
ATOM 685 N N . ASP A 1 85 ? -9.730 6.596 -6.134 1.00 87.25 85 ASP A N 1
ATOM 686 C CA . ASP A 1 85 ? -10.555 5.904 -7.145 1.00 87.25 85 ASP A CA 1
ATOM 687 C C . ASP A 1 85 ? -10.360 6.389 -8.596 1.00 87.25 85 ASP A C 1
ATOM 689 O O . ASP A 1 85 ? -11.146 6.053 -9.476 1.00 87.25 85 ASP A O 1
ATOM 693 N N . ASP A 1 86 ? -9.284 7.125 -8.885 1.00 86.94 86 ASP A N 1
ATOM 694 C CA . ASP A 1 86 ? -9.000 7.632 -10.236 1.00 86.94 86 ASP A CA 1
ATOM 695 C C . ASP A 1 86 ? -8.480 6.519 -11.165 1.00 86.94 86 ASP A C 1
ATOM 697 O O . ASP A 1 86 ? -8.764 6.476 -12.361 1.00 86.94 86 ASP A O 1
ATOM 701 N N . ARG A 1 87 ? -7.710 5.570 -10.616 1.00 89.44 87 ARG A N 1
ATOM 702 C CA . ARG A 1 87 ? -7.155 4.440 -11.374 1.00 89.44 87 ARG A CA 1
ATOM 703 C C . ARG A 1 87 ? -6.910 3.233 -10.476 1.00 89.44 87 ARG A C 1
ATOM 705 O O . ARG A 1 87 ? -6.597 3.381 -9.300 1.00 89.44 87 ARG A O 1
ATOM 712 N N . VAL A 1 88 ? -6.965 2.032 -11.048 1.00 89.94 88 VAL A N 1
ATOM 713 C CA . VAL A 1 88 ? -6.545 0.793 -10.374 1.00 89.94 88 VAL A CA 1
ATOM 714 C C . VAL A 1 88 ? -5.082 0.487 -10.706 1.00 89.94 88 VAL A C 1
ATOM 716 O O . VAL A 1 88 ? -4.625 0.733 -11.825 1.00 89.94 88 VAL A O 1
ATOM 719 N N . ALA A 1 89 ? -4.336 -0.041 -9.735 1.00 91.94 89 ALA A N 1
ATOM 720 C CA . ALA A 1 89 ? -2.969 -0.503 -9.951 1.00 91.94 89 ALA A CA 1
ATOM 721 C C . ALA A 1 89 ? -2.922 -1.632 -11.001 1.00 91.94 89 ALA A C 1
ATOM 723 O O . ALA A 1 89 ? -3.768 -2.534 -11.003 1.00 91.94 89 ALA A O 1
ATOM 724 N N . ASP A 1 90 ? -1.927 -1.584 -11.890 1.00 92.06 90 ASP A N 1
ATOM 725 C CA . ASP A 1 90 ? -1.619 -2.708 -12.779 1.00 92.06 90 ASP A CA 1
ATOM 726 C C . ASP A 1 90 ? -1.078 -3.907 -11.990 1.00 92.06 90 ASP A C 1
ATOM 728 O O . ASP A 1 90 ? -0.610 -3.752 -10.865 1.00 92.06 90 ASP A O 1
ATOM 732 N N . GLU A 1 91 ? -1.135 -5.090 -12.600 1.00 90.56 91 GLU A N 1
ATOM 733 C CA . GLU A 1 91 ? -0.695 -6.386 -12.060 1.00 90.56 91 GLU A CA 1
ATOM 734 C C . GLU A 1 91 ? 0.569 -6.295 -11.185 1.00 90.56 91 GLU A C 1
ATOM 736 O O . GLU A 1 91 ? 0.593 -6.708 -10.024 1.00 90.56 91 GLU A O 1
ATOM 741 N N . ARG A 1 92 ? 1.613 -5.668 -11.728 1.00 90.06 92 ARG A N 1
ATOM 742 C CA . ARG A 1 92 ? 2.917 -5.519 -11.087 1.00 90.06 92 ARG A CA 1
ATOM 743 C C . ARG A 1 92 ? 2.838 -4.637 -9.848 1.00 90.06 92 ARG A C 1
ATOM 745 O O . ARG A 1 92 ? 3.372 -4.986 -8.797 1.00 90.06 92 ARG A O 1
ATOM 752 N N . ASN A 1 93 ? 2.174 -3.493 -9.960 1.00 93.25 93 ASN A N 1
ATOM 753 C CA . ASN A 1 93 ? 1.999 -2.578 -8.844 1.00 93.25 93 ASN A CA 1
ATOM 754 C C . ASN A 1 93 ? 1.104 -3.164 -7.744 1.00 93.25 93 ASN A C 1
ATOM 756 O O . ASN A 1 93 ? 1.321 -2.834 -6.582 1.00 93.25 93 ASN A O 1
ATOM 760 N N . ARG A 1 94 ? 0.161 -4.064 -8.060 1.00 94.50 94 ARG A N 1
ATOM 761 C CA . ARG A 1 94 ? -0.623 -4.789 -7.039 1.00 94.50 94 ARG A CA 1
ATOM 762 C C . ARG A 1 94 ? 0.278 -5.635 -6.148 1.00 94.50 94 ARG A C 1
ATOM 764 O O . ARG A 1 94 ? 0.169 -5.548 -4.929 1.00 94.50 94 ARG A O 1
ATOM 771 N N . ARG A 1 95 ? 1.201 -6.388 -6.755 1.00 93.00 95 ARG A N 1
ATOM 772 C CA . ARG A 1 95 ? 2.195 -7.190 -6.026 1.00 93.00 95 ARG A CA 1
ATOM 773 C C . ARG A 1 95 ? 3.145 -6.306 -5.225 1.00 93.00 95 ARG A C 1
ATOM 775 O O . ARG A 1 95 ? 3.335 -6.539 -4.042 1.00 93.00 95 ARG A O 1
ATOM 782 N N . LEU A 1 96 ? 3.673 -5.233 -5.830 1.00 94.06 96 LEU A N 1
ATOM 783 C CA . LEU A 1 96 ? 4.555 -4.297 -5.115 1.00 94.06 96 LEU A CA 1
ATOM 784 C C . LEU A 1 96 ? 3.868 -3.651 -3.912 1.00 94.06 96 LEU A C 1
ATOM 786 O O . LEU A 1 96 ? 4.516 -3.443 -2.893 1.00 94.06 96 LEU A O 1
ATOM 790 N N . LEU A 1 97 ? 2.586 -3.298 -4.034 1.00 96.31 97 LEU A N 1
ATOM 791 C CA . LEU A 1 97 ? 1.804 -2.751 -2.929 1.00 96.31 97 LEU A CA 1
ATOM 792 C C . LEU A 1 97 ? 1.637 -3.773 -1.811 1.00 96.31 97 LEU A C 1
ATOM 794 O O . LEU A 1 97 ? 1.890 -3.430 -0.660 1.00 96.31 97 LEU A O 1
ATOM 798 N N . ALA A 1 98 ? 1.224 -4.993 -2.157 1.00 95.94 98 ALA A N 1
ATOM 799 C CA . ALA A 1 98 ? 1.026 -6.086 -1.215 1.00 95.94 98 ALA A CA 1
ATOM 800 C C . ALA A 1 98 ? 2.319 -6.387 -0.445 1.00 95.94 98 ALA A C 1
ATOM 802 O O . ALA A 1 98 ? 2.335 -6.285 0.777 1.00 95.94 98 ALA A O 1
ATOM 803 N N . ASP A 1 99 ? 3.432 -6.582 -1.149 1.00 95.25 99 ASP A N 1
ATOM 804 C CA . ASP A 1 99 ? 4.735 -6.862 -0.543 1.00 95.25 99 ASP A CA 1
ATOM 805 C C . ASP A 1 99 ? 5.279 -5.677 0.265 1.00 95.25 99 ASP A C 1
ATOM 807 O O . ASP A 1 99 ? 5.825 -5.851 1.354 1.00 95.25 99 ASP A O 1
ATOM 811 N N . ALA A 1 100 ? 5.118 -4.441 -0.224 1.00 96.25 100 ALA A N 1
ATOM 812 C CA . ALA A 1 100 ? 5.545 -3.256 0.519 1.00 96.25 100 ALA A CA 1
ATOM 813 C C . ALA A 1 100 ? 4.745 -3.075 1.814 1.00 96.25 100 ALA A C 1
ATOM 815 O O . ALA A 1 100 ? 5.303 -2.633 2.822 1.00 96.25 100 ALA A O 1
ATOM 816 N N . LEU A 1 101 ? 3.452 -3.405 1.784 1.00 96.62 101 LEU A N 1
ATOM 817 C CA . LEU A 1 101 ? 2.544 -3.382 2.929 1.00 96.62 101 LEU A CA 1
ATOM 818 C C . LEU A 1 101 ? 2.551 -4.694 3.728 1.00 96.62 101 LEU A C 1
ATOM 820 O O . LEU A 1 101 ? 1.872 -4.758 4.746 1.00 96.62 101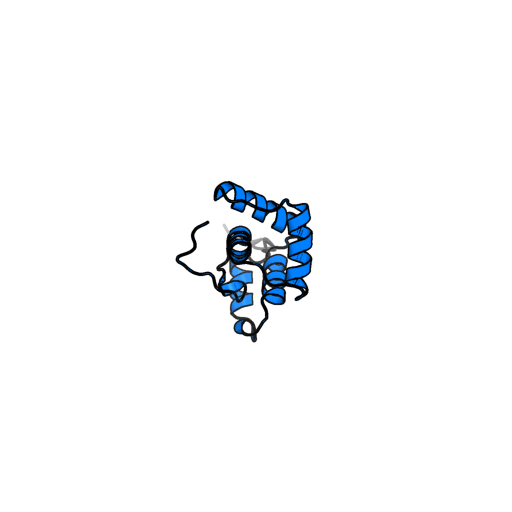 LEU A O 1
ATOM 824 N N . GLU A 1 102 ? 3.325 -5.694 3.303 1.00 95.56 102 GLU A N 1
ATOM 825 C CA . GLU A 1 102 ? 3.404 -7.045 3.876 1.00 95.56 102 GLU A CA 1
ATOM 826 C C . GLU A 1 102 ? 2.005 -7.611 4.182 1.00 95.56 102 GLU A C 1
ATOM 828 O O . GLU A 1 102 ? 1.709 -8.074 5.284 1.00 95.56 102 GLU A O 1
ATOM 833 N N . VAL A 1 103 ? 1.127 -7.494 3.188 1.00 96.50 103 VAL A N 1
ATOM 834 C CA . VAL A 1 103 ? -0.242 -8.017 3.173 1.00 96.50 103 VAL A CA 1
ATOM 835 C C . VAL A 1 103 ? -0.447 -8.863 1.924 1.00 96.50 103 VAL A C 1
ATOM 837 O O . VAL A 1 103 ? 0.352 -8.806 0.992 1.00 96.50 103 VAL A O 1
ATOM 840 N N . GLU A 1 104 ? -1.549 -9.601 1.863 1.00 95.00 104 GLU A N 1
ATOM 841 C CA . GLU A 1 104 ? -1.933 -10.313 0.650 1.00 95.00 104 GLU A CA 1
ATOM 842 C C . GLU A 1 104 ? -2.547 -9.346 -0.368 1.00 95.00 104 GLU A C 1
ATOM 844 O O . GLU A 1 104 ? -3.228 -8.379 -0.016 1.00 95.00 104 GLU A O 1
ATOM 849 N N . VAL A 1 105 ? -2.413 -9.639 -1.664 1.00 95.25 105 VAL A N 1
ATOM 850 C CA . VAL A 1 105 ? -3.094 -8.851 -2.711 1.00 95.25 105 VAL A CA 1
ATOM 851 C C . VAL A 1 105 ? -4.619 -8.845 -2.497 1.00 95.25 105 VAL A C 1
ATOM 853 O O . VAL A 1 105 ? -5.282 -7.831 -2.728 1.00 95.25 105 VAL A O 1
ATOM 856 N N . ALA A 1 106 ? -5.171 -9.943 -1.972 1.00 95.38 106 ALA A N 1
ATOM 857 C CA . ALA A 1 106 ? -6.587 -10.061 -1.628 1.00 95.38 106 ALA A CA 1
ATOM 858 C C . ALA A 1 106 ? -7.031 -9.069 -0.534 1.00 95.38 106 ALA A C 1
ATOM 860 O O . ALA A 1 106 ? -8.178 -8.609 -0.548 1.00 95.38 106 ALA A O 1
ATOM 861 N N . ASP A 1 107 ? -6.132 -8.663 0.371 1.00 96.38 107 ASP A N 1
ATOM 862 C CA . ASP A 1 107 ? -6.427 -7.632 1.373 1.00 96.38 107 ASP A CA 1
ATOM 863 C C . ASP A 1 107 ? -6.681 -6.276 0.719 1.00 96.38 107 ASP A C 1
ATOM 865 O O . ASP A 1 107 ? -7.514 -5.502 1.184 1.00 96.38 107 ASP A O 1
ATOM 869 N N . LEU A 1 108 ? -6.047 -6.016 -0.425 1.00 96.38 108 LEU A N 1
ATOM 870 C CA . LEU A 1 108 ? -6.292 -4.830 -1.239 1.00 96.38 108 LEU A CA 1
ATOM 871 C C . LEU A 1 108 ? -7.583 -4.941 -2.068 1.00 96.38 108 LEU A C 1
ATOM 873 O O . LEU A 1 108 ? -7.944 -3.989 -2.752 1.00 96.38 108 LEU A O 1
ATOM 877 N N . GLY A 1 109 ? -8.312 -6.061 -2.002 1.00 94.62 109 GLY A N 1
ATOM 878 C CA . GLY A 1 109 ? -9.519 -6.287 -2.806 1.00 94.62 109 GLY A CA 1
ATOM 879 C C . GLY A 1 109 ? -9.208 -6.510 -4.282 1.00 94.62 109 GLY A C 1
ATOM 880 O O . GLY A 1 109 ? -10.018 -6.186 -5.146 1.00 94.62 109 GLY A O 1
ATOM 881 N N . LEU A 1 110 ? -8.013 -7.020 -4.562 1.00 93.88 110 LEU A N 1
ATOM 882 C CA . LEU A 1 110 ? -7.500 -7.254 -5.898 1.00 93.88 110 LEU A CA 1
ATOM 883 C C . LEU A 1 110 ? -7.107 -8.723 -6.057 1.00 93.88 110 LEU A C 1
ATOM 885 O O . LEU A 1 110 ? -6.931 -9.448 -5.080 1.00 93.88 110 LEU A O 1
ATOM 889 N N . SER A 1 111 ? -6.925 -9.137 -7.304 1.00 92.38 111 SER A N 1
ATOM 890 C CA . SER A 1 111 ? -6.306 -10.407 -7.662 1.00 92.38 111 SER A CA 1
ATOM 891 C C . SER A 1 111 ? -5.060 -10.167 -8.508 1.00 92.38 111 SER A C 1
ATOM 893 O O . SER A 1 111 ? -4.895 -9.106 -9.128 1.00 92.38 111 SER A O 1
ATOM 895 N N . VAL A 1 112 ? -4.193 -11.172 -8.507 1.00 87.69 112 VAL A N 1
ATOM 896 C CA . VAL A 1 112 ? -3.062 -11.301 -9.421 1.00 87.69 112 VAL A CA 1
ATOM 897 C C . VAL A 1 112 ? -3.110 -12.678 -10.071 1.00 87.69 112 VAL A C 1
ATOM 899 O O . VAL A 1 112 ? -3.571 -13.637 -9.451 1.00 87.69 112 VAL A O 1
ATOM 902 N N . ASP A 1 113 ? -2.659 -12.759 -11.314 1.00 85.38 113 ASP A N 1
ATOM 903 C CA . ASP A 1 113 ? -2.487 -14.005 -12.047 1.00 85.38 113 ASP A CA 1
ATOM 904 C C . ASP A 1 113 ? -1.287 -14.765 -11.464 1.00 85.38 113 ASP A C 1
ATOM 906 O O . ASP A 1 113 ? -0.165 -14.265 -11.575 1.00 85.38 113 ASP A O 1
ATOM 910 N N . PRO A 1 114 ? -1.474 -15.941 -10.837 1.00 76.69 114 PRO A N 1
ATOM 911 C CA . PRO A 1 114 ? -0.390 -16.673 -10.185 1.00 76.69 114 PRO A CA 1
ATOM 912 C C . PRO A 1 114 ? 0.770 -17.026 -11.128 1.00 76.69 114 PRO A C 1
ATOM 914 O O . PRO A 1 114 ? 1.899 -17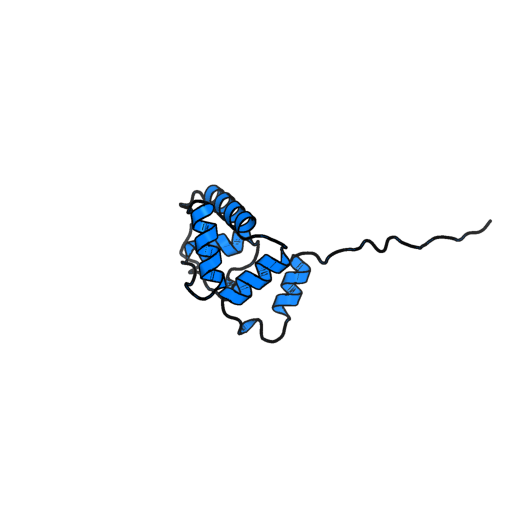.129 -10.647 1.00 76.69 114 PRO A O 1
ATOM 917 N N . ASP A 1 115 ? 0.525 -17.131 -12.437 1.00 79.00 115 ASP A N 1
ATOM 918 C CA . ASP A 1 115 ? 1.533 -17.513 -13.432 1.00 79.00 115 ASP A CA 1
ATOM 919 C C . ASP A 1 115 ? 2.425 -16.334 -13.860 1.00 79.00 115 ASP A C 1
ATOM 921 O O . ASP A 1 115 ? 3.506 -16.521 -14.428 1.00 79.00 115 ASP A O 1
ATOM 925 N N . VAL A 1 116 ? 2.020 -15.098 -13.549 1.00 68.19 116 VAL A N 1
ATOM 926 C CA . VAL A 1 116 ? 2.818 -13.899 -13.825 1.00 68.19 116 VAL A CA 1
ATOM 927 C C . VAL A 1 116 ? 3.820 -13.672 -12.692 1.00 68.19 116 VAL A C 1
ATOM 929 O O . VAL A 1 116 ? 3.497 -13.121 -11.638 1.00 68.19 116 VAL A O 1
ATOM 932 N N . ILE A 1 117 ? 5.068 -14.075 -12.925 1.00 67.12 117 ILE A N 1
ATOM 933 C CA . ILE A 1 117 ? 6.210 -13.812 -12.037 1.00 67.12 117 ILE A CA 1
ATOM 934 C C . ILE A 1 117 ? 6.877 -12.470 -12.434 1.00 67.12 117 ILE A C 1
ATOM 936 O O . ILE A 1 117 ? 6.808 -12.059 -13.589 1.00 67.12 117 ILE A O 1
ATOM 940 N N . TRP A 1 118 ? 7.454 -11.774 -11.446 1.00 68.31 118 TRP A N 1
ATOM 941 C CA . TRP A 1 118 ? 8.062 -10.422 -11.449 1.00 68.31 118 TRP A CA 1
ATOM 942 C C . TRP A 1 118 ? 8.766 -9.886 -12.711 1.00 68.31 118 TRP A C 1
ATOM 944 O O . TRP A 1 118 ? 9.561 -10.628 -13.320 1.00 68.31 118 TRP A O 1
#

Secondary structure (DSSP, 8-state):
--------------PPPHHHHHHHHHHSTTGGGS-HHHHHHHHHHHTT--HHHHHHHHHHHHHHTT-----HHHHHHHHHHHHTTS-PPPHHHHHHHHHHHTS-GGGGT----TT---

Radius of gyration: 18.58 Å; chains: 1; bounding box: 34×28×70 Å

pLDDT: mean 87.75, std 15.4, range [40.94, 98.31]

Sequence (118 aa):
MQQAGSADEEQENLAPSFKTLLEELRASPGWAQLPFSRRLRRIRKARDWSHQQLARRMVLVGRNHRGRTAGAESLVTMLSRWENDDRVADERNRRLLADALEVEVADLGLSVDPDVIW

Foldseek 3Di:
DDDDDDPDDPPVVDDDDLVRQLVVLVVDPCQLVDALLCLLVSLCVSVVHDQLLLLVLLVVVCVVLVHDDDHSVVSSVVNVCSNVVNDPDDQSVLVSSCVSSVHDSVSSVDDHDPVDRD